Protein AF-A0A919JR55-F1 (afdb_monomer)

Structure (mmCIF, N/CA/C/O backbone):
data_AF-A0A919JR55-F1
#
_entry.id   AF-A0A919JR55-F1
#
loop_
_atom_site.group_PDB
_atom_site.id
_atom_site.type_symbol
_atom_site.label_atom_id
_atom_site.label_alt_id
_atom_site.label_comp_id
_atom_site.label_asym_id
_atom_site.label_entity_id
_atom_site.label_seq_id
_atom_site.pdbx_PDB_ins_code
_atom_site.Cartn_x
_atom_site.Cartn_y
_atom_site.Cartn_z
_atom_site.occupancy
_atom_site.B_iso_or_equiv
_atom_site.auth_seq_id
_atom_site.auth_comp_id
_atom_site.auth_asym_id
_atom_site.auth_atom_id
_atom_site.pdbx_PDB_model_num
ATOM 1 N N . MET A 1 1 ? 30.728 36.586 -64.850 1.00 50.91 1 MET A N 1
ATOM 2 C CA . MET A 1 1 ? 31.224 36.924 -63.499 1.00 50.91 1 MET A CA 1
ATOM 3 C C . MET A 1 1 ? 30.119 36.654 -62.499 1.00 50.91 1 MET A C 1
ATOM 5 O O . MET A 1 1 ? 29.089 37.308 -62.566 1.00 50.91 1 MET A O 1
ATOM 9 N N . GLY A 1 2 ? 30.297 35.647 -61.650 1.00 58.81 2 GLY A N 1
ATOM 10 C CA . GLY A 1 2 ? 29.311 35.244 -60.650 1.00 58.81 2 GLY A CA 1
ATOM 11 C C . GLY A 1 2 ? 29.745 33.948 -59.980 1.00 58.81 2 GLY A C 1
ATOM 12 O O . GLY A 1 2 ? 29.051 32.940 -60.090 1.00 58.81 2 GLY A O 1
ATOM 13 N N . ASP A 1 3 ? 30.928 33.967 -59.368 1.00 61.31 3 ASP A N 1
ATOM 14 C CA . ASP A 1 3 ? 31.494 32.820 -58.665 1.00 61.31 3 ASP A CA 1
ATOM 15 C C . ASP A 1 3 ? 30.636 32.523 -57.432 1.00 61.31 3 ASP A C 1
ATOM 17 O O . ASP A 1 3 ? 30.612 33.276 -56.457 1.00 61.31 3 ASP A O 1
ATOM 21 N N . ARG A 1 4 ? 29.874 31.427 -57.491 1.00 59.09 4 ARG A N 1
ATOM 22 C CA . ARG A 1 4 ? 29.145 30.906 -56.335 1.00 59.09 4 ARG A CA 1
ATOM 23 C C . ARG A 1 4 ? 30.162 30.261 -55.402 1.00 59.09 4 ARG A C 1
ATOM 25 O O . ARG A 1 4 ? 30.631 29.157 -55.666 1.00 59.09 4 ARG A O 1
ATOM 32 N N . LEU A 1 5 ? 30.502 30.957 -54.322 1.00 69.81 5 LEU A N 1
ATOM 33 C CA . LEU A 1 5 ? 31.283 30.383 -53.231 1.00 69.81 5 LEU A CA 1
ATOM 34 C C . LEU A 1 5 ? 30.561 29.133 -52.686 1.00 69.81 5 LEU A C 1
ATOM 36 O O . LEU A 1 5 ? 29.356 29.205 -52.418 1.00 69.81 5 LEU A O 1
ATOM 40 N N . PRO A 1 6 ? 31.255 27.993 -52.519 1.00 62.66 6 PRO A N 1
ATOM 41 C CA . PRO A 1 6 ? 30.664 26.800 -51.936 1.00 62.66 6 PRO A CA 1
ATOM 42 C C . PRO A 1 6 ? 30.345 27.079 -50.466 1.00 62.66 6 PRO A C 1
ATOM 44 O O . PRO A 1 6 ? 31.231 27.335 -49.654 1.00 62.66 6 PRO A O 1
ATOM 47 N N . TRP A 1 7 ? 29.059 27.059 -50.130 1.00 70.06 7 TRP A N 1
ATOM 48 C CA . TRP A 1 7 ? 28.587 27.200 -48.759 1.00 70.06 7 TRP A CA 1
ATOM 49 C C . TRP A 1 7 ? 29.044 25.976 -47.953 1.00 70.06 7 TRP A C 1
ATOM 51 O O . TRP A 1 7 ? 28.466 24.897 -48.061 1.00 70.06 7 TRP A O 1
ATOM 61 N N . SER A 1 8 ? 30.120 26.114 -47.181 1.00 65.12 8 SER A N 1
ATOM 62 C CA . SER A 1 8 ? 30.534 25.110 -46.202 1.00 65.12 8 SER A CA 1
ATOM 63 C C . SER A 1 8 ? 29.698 25.290 -44.929 1.00 65.12 8 SER A C 1
ATOM 65 O O . SER A 1 8 ? 29.744 26.383 -44.353 1.00 65.12 8 SER A O 1
ATOM 67 N N . PRO A 1 9 ? 28.945 24.273 -44.467 1.00 62.56 9 PRO A N 1
ATOM 68 C CA . PRO A 1 9 ? 28.167 24.386 -43.240 1.00 62.56 9 PRO A CA 1
ATOM 69 C C . PRO A 1 9 ? 29.077 24.732 -42.051 1.00 62.56 9 PRO A C 1
ATOM 71 O O . PRO A 1 9 ? 30.216 24.256 -41.990 1.00 62.56 9 PRO A O 1
ATOM 74 N N . PRO A 1 10 ? 28.610 25.558 -41.097 1.00 59.34 10 PRO A N 1
ATOM 75 C CA . PRO A 1 10 ? 29.418 25.943 -39.950 1.00 59.34 10 PRO A CA 1
ATOM 76 C C . PRO A 1 10 ? 29.827 24.698 -39.151 1.00 59.34 10 PRO A C 1
ATOM 78 O O . PRO A 1 10 ? 28.990 23.899 -38.734 1.00 59.34 10 PRO A O 1
ATOM 81 N N . LEU A 1 11 ? 31.128 24.566 -38.876 1.00 58.19 11 LEU A N 1
ATOM 82 C CA . LEU A 1 11 ? 31.738 23.463 -38.113 1.00 58.19 11 LEU A CA 1
ATOM 83 C C . LEU A 1 11 ? 31.166 23.293 -36.684 1.00 58.19 11 LEU A C 1
ATOM 85 O O . LEU A 1 11 ? 31.452 22.295 -36.017 1.00 58.19 11 LEU A O 1
ATOM 89 N N . TYR A 1 12 ? 30.355 24.249 -36.220 1.00 55.38 12 TYR A N 1
ATOM 90 C CA . TYR A 1 12 ? 29.693 24.258 -34.914 1.00 55.38 12 TYR A CA 1
ATOM 91 C C . TYR A 1 12 ? 28.649 23.149 -34.721 1.00 55.38 12 TYR A C 1
ATOM 93 O O . TYR A 1 12 ? 28.504 22.687 -33.591 1.00 55.38 12 TYR A O 1
ATOM 101 N N . GLY A 1 13 ? 27.979 22.675 -35.781 1.00 62.34 13 GLY A N 1
ATOM 102 C CA . GLY A 1 13 ? 26.964 21.613 -35.659 1.00 62.34 13 GLY A CA 1
ATOM 103 C C . GLY A 1 13 ? 27.547 20.328 -35.063 1.00 62.34 13 GLY A C 1
ATOM 104 O O . GLY A 1 13 ? 27.118 19.853 -34.020 1.00 62.34 13 GLY A O 1
ATOM 105 N N . THR A 1 14 ? 28.673 19.858 -35.606 1.00 73.44 14 THR A N 1
ATOM 106 C CA . THR A 1 14 ? 29.222 18.541 -35.237 1.00 73.44 14 THR A CA 1
ATOM 107 C C . THR A 1 14 ? 29.723 18.402 -33.795 1.00 73.44 14 THR A C 1
ATOM 109 O O . THR A 1 14 ? 29.827 17.280 -33.297 1.00 73.44 14 THR A O 1
ATOM 112 N N . ARG A 1 15 ? 30.119 19.497 -33.127 1.00 79.56 15 ARG A N 1
ATOM 113 C CA . ARG A 1 15 ? 30.571 19.460 -31.721 1.00 79.56 15 ARG A CA 1
ATOM 114 C C . ARG A 1 15 ? 29.388 19.494 -30.759 1.00 79.56 15 ARG A C 1
ATOM 116 O O . ARG A 1 15 ? 29.401 18.764 -29.773 1.00 79.56 15 ARG A O 1
ATOM 123 N N . LEU A 1 16 ? 28.385 20.315 -31.067 1.00 83.81 16 LEU A N 1
ATOM 124 C CA . LEU A 1 16 ? 27.142 20.394 -30.308 1.00 83.81 16 LEU A CA 1
ATOM 125 C C . LEU A 1 16 ? 26.366 19.072 -30.397 1.00 83.81 16 LEU A C 1
ATOM 127 O O . LEU A 1 16 ? 25.962 18.547 -29.365 1.00 83.81 16 LEU A O 1
ATOM 131 N N . ASP A 1 17 ? 26.274 18.480 -31.589 1.00 86.62 17 ASP A N 1
ATOM 132 C CA . ASP A 1 17 ? 25.589 17.201 -31.816 1.00 86.62 17 ASP A CA 1
ATOM 133 C C . ASP A 1 17 ? 26.235 16.060 -31.018 1.00 86.62 17 ASP A C 1
ATOM 135 O O . ASP A 1 17 ? 25.552 15.321 -30.312 1.00 86.62 17 ASP A O 1
ATOM 139 N N . ARG A 1 18 ? 27.574 15.968 -31.029 1.00 87.81 18 ARG A N 1
ATOM 140 C CA . ARG A 1 18 ? 28.316 14.982 -30.221 1.00 87.81 18 ARG A CA 1
ATOM 141 C C . ARG A 1 18 ? 28.125 15.183 -28.718 1.00 87.81 18 ARG A C 1
ATOM 143 O O . ARG A 1 18 ? 28.041 14.204 -27.981 1.00 87.81 18 ARG A O 1
ATOM 150 N N . MET A 1 19 ? 28.054 16.431 -28.256 1.00 91.06 19 MET A N 1
ATOM 151 C CA . MET A 1 19 ? 27.794 16.734 -26.848 1.00 91.06 19 MET A CA 1
ATOM 152 C C . MET A 1 19 ? 26.374 16.317 -26.444 1.00 91.06 19 MET A C 1
ATOM 154 O O . MET A 1 19 ? 26.201 15.669 -25.414 1.00 91.06 19 MET A O 1
ATOM 158 N N . ILE A 1 20 ? 25.369 16.639 -27.263 1.00 91.44 20 ILE A N 1
ATOM 159 C CA . ILE A 1 20 ? 23.969 16.257 -27.029 1.00 91.44 20 ILE A CA 1
ATOM 160 C C . ILE A 1 20 ? 23.828 14.732 -27.021 1.00 91.44 20 ILE A C 1
ATOM 162 O O . ILE A 1 20 ? 23.228 14.181 -26.100 1.00 91.44 20 ILE A O 1
ATOM 166 N N . GLN A 1 21 ? 24.438 14.043 -27.986 1.00 92.31 21 GLN A N 1
ATOM 167 C CA . GLN A 1 21 ? 24.444 12.585 -28.054 1.00 92.31 21 GLN A CA 1
ATOM 168 C C . GLN A 1 21 ? 25.052 11.957 -26.794 1.00 92.31 21 GLN A C 1
ATOM 170 O O . GLN A 1 21 ? 24.474 11.033 -26.222 1.00 92.31 21 GLN A O 1
ATOM 175 N N . PHE A 1 22 ? 26.188 12.479 -26.322 1.00 94.25 22 PHE A N 1
ATOM 176 C CA . PHE A 1 22 ? 26.821 11.996 -25.096 1.00 94.25 22 PHE A CA 1
ATOM 177 C C . PHE A 1 22 ? 25.923 12.194 -23.869 1.00 94.25 22 PHE A C 1
ATOM 179 O O . PHE A 1 22 ? 25.780 11.275 -23.064 1.00 94.25 22 PHE A O 1
ATOM 186 N N . ILE A 1 23 ? 25.274 13.358 -23.743 1.00 95.12 23 ILE A N 1
ATOM 187 C CA . ILE A 1 23 ? 24.337 13.632 -22.644 1.00 95.12 23 ILE A CA 1
ATOM 188 C C . ILE A 1 23 ? 23.145 12.669 -22.694 1.00 95.12 23 ILE A C 1
ATOM 190 O O . ILE A 1 23 ? 22.790 12.094 -21.667 1.00 95.12 23 ILE A O 1
ATOM 194 N N . LEU A 1 24 ? 22.548 12.452 -23.868 1.00 95.56 24 LEU A N 1
ATOM 195 C CA . LEU A 1 24 ? 21.414 11.537 -24.025 1.00 95.56 24 LEU A CA 1
ATOM 196 C C . LEU A 1 24 ? 21.788 10.090 -23.687 1.00 95.56 24 LEU A C 1
ATOM 198 O O . LEU A 1 24 ? 21.028 9.421 -22.989 1.00 95.56 24 LEU A O 1
ATOM 202 N N . LEU A 1 25 ? 22.961 9.617 -24.120 1.00 96.50 25 LEU A N 1
ATOM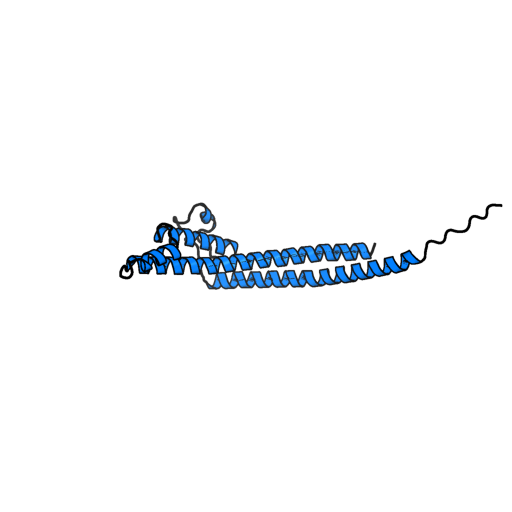 203 C CA . LEU A 1 25 ? 23.453 8.282 -23.768 1.00 96.50 25 LEU A CA 1
ATOM 204 C C . LEU A 1 25 ? 23.742 8.157 -22.272 1.00 96.50 25 LEU A C 1
ATOM 206 O O . LEU A 1 25 ? 23.400 7.141 -21.672 1.00 96.50 25 LEU A O 1
ATOM 210 N N . LEU A 1 26 ? 24.334 9.184 -21.659 1.00 97.31 26 LEU A N 1
ATOM 211 C CA . LEU A 1 26 ? 24.637 9.189 -20.230 1.00 97.31 26 LEU A CA 1
ATOM 212 C C . LEU A 1 26 ? 23.354 9.159 -19.395 1.00 97.31 26 LEU A C 1
ATOM 214 O O . LEU A 1 26 ? 23.206 8.298 -18.528 1.00 97.31 26 LEU A O 1
ATOM 218 N N . VAL A 1 27 ? 22.410 10.063 -19.668 1.00 97.81 27 VAL A N 1
ATOM 219 C CA . VAL A 1 27 ? 21.134 10.130 -18.941 1.00 97.81 27 VAL A CA 1
ATOM 220 C C . VAL A 1 27 ? 20.295 8.886 -19.222 1.00 97.81 27 VAL A C 1
ATOM 222 O O . VAL A 1 27 ? 19.779 8.273 -18.291 1.00 97.81 27 VAL A O 1
ATOM 225 N N . GLY A 1 28 ? 20.192 8.470 -20.485 1.00 97.56 28 GLY A N 1
ATOM 226 C CA . GLY A 1 28 ? 19.457 7.270 -20.878 1.00 97.56 28 GLY A CA 1
ATOM 227 C C . GLY A 1 28 ? 20.019 6.008 -20.224 1.00 97.56 28 GLY A C 1
ATOM 228 O O . GLY A 1 28 ? 19.268 5.230 -19.638 1.00 97.56 28 GLY A O 1
ATOM 229 N N . GLY A 1 29 ? 21.344 5.847 -20.233 1.00 97.50 29 GLY A N 1
ATOM 230 C CA . GLY A 1 29 ? 22.035 4.751 -19.558 1.00 97.50 29 GLY A CA 1
ATOM 231 C C . GLY A 1 29 ? 21.806 4.755 -18.045 1.00 97.50 29 GLY A C 1
ATOM 232 O O . GLY A 1 29 ? 21.475 3.717 -17.474 1.00 97.50 29 GLY A O 1
ATOM 233 N N . ALA A 1 30 ? 21.898 5.918 -17.394 1.00 97.94 30 ALA A N 1
ATOM 234 C CA . ALA A 1 30 ? 21.623 6.042 -15.964 1.00 97.94 30 ALA A CA 1
ATOM 235 C C . ALA A 1 30 ? 20.176 5.647 -15.613 1.00 97.94 30 ALA A C 1
ATOM 237 O O . ALA A 1 30 ? 19.955 4.903 -14.656 1.00 97.94 30 ALA A O 1
ATOM 238 N N . LEU A 1 31 ? 19.193 6.081 -16.410 1.00 98.25 31 LEU A N 1
ATOM 239 C CA . LEU A 1 31 ? 17.785 5.714 -16.229 1.00 98.25 31 LEU A CA 1
ATOM 240 C C . LEU A 1 31 ? 17.545 4.209 -16.423 1.00 98.25 31 LEU A C 1
ATOM 242 O O . LEU A 1 31 ? 16.804 3.603 -15.646 1.00 98.25 31 LEU A O 1
ATOM 246 N N . LEU A 1 32 ? 18.206 3.597 -17.410 1.00 98.06 32 LEU A N 1
ATOM 247 C CA . LEU A 1 32 ? 18.140 2.154 -17.657 1.00 98.06 32 LEU A CA 1
ATOM 248 C C . LEU A 1 32 ? 18.748 1.323 -16.526 1.00 98.06 32 LEU A C 1
ATOM 250 O O . LEU A 1 32 ? 18.280 0.214 -16.288 1.00 98.06 32 LEU A O 1
ATOM 254 N N . VAL A 1 33 ? 19.750 1.842 -15.813 1.00 98.25 33 VAL A N 1
ATOM 255 C CA . VAL A 1 33 ? 20.300 1.193 -14.611 1.00 98.25 33 VAL A CA 1
ATOM 256 C C . VAL A 1 33 ? 19.393 1.411 -13.399 1.00 98.25 33 VAL A C 1
ATOM 258 O O . VAL A 1 33 ? 19.149 0.480 -12.633 1.00 98.25 33 VAL A O 1
ATOM 261 N N . ALA A 1 34 ? 18.852 2.618 -13.223 1.00 97.75 34 ALA A N 1
ATOM 262 C CA . ALA A 1 34 ? 17.976 2.940 -12.097 1.00 97.75 34 ALA A CA 1
ATOM 263 C C . ALA A 1 34 ? 16.663 2.137 -12.126 1.00 97.75 34 ALA A C 1
ATOM 265 O O . ALA A 1 34 ? 16.206 1.648 -11.092 1.00 97.75 34 ALA A O 1
ATOM 266 N N . ALA A 1 35 ? 16.074 1.955 -13.307 1.00 98.31 35 ALA A N 1
ATOM 267 C CA . ALA A 1 35 ? 14.802 1.264 -13.488 1.00 98.31 35 ALA A CA 1
ATOM 268 C C . ALA A 1 35 ? 14.728 -0.155 -12.878 1.00 98.31 35 ALA A C 1
ATOM 270 O O . ALA A 1 35 ? 13.840 -0.389 -12.050 1.00 98.31 35 ALA A O 1
ATOM 271 N N . PRO A 1 36 ? 15.620 -1.112 -13.213 1.00 97.94 36 PRO A N 1
ATOM 272 C CA . PRO A 1 36 ? 15.581 -2.453 -12.639 1.00 97.94 36 PRO A CA 1
ATOM 273 C C . PRO A 1 36 ? 15.837 -2.437 -11.132 1.00 97.94 36 PRO A C 1
ATOM 275 O O . PRO A 1 36 ? 15.196 -3.198 -10.412 1.00 97.94 36 PRO A O 1
ATOM 278 N N . ILE A 1 37 ? 16.700 -1.542 -10.632 1.00 98.25 37 ILE A N 1
ATOM 279 C CA . ILE A 1 37 ? 16.937 -1.390 -9.190 1.00 98.25 37 ILE A CA 1
ATOM 280 C C . ILE A 1 37 ? 15.630 -1.012 -8.488 1.00 98.25 37 ILE A C 1
ATOM 282 O O . ILE A 1 37 ? 15.232 -1.667 -7.525 1.00 98.25 37 ILE A O 1
ATOM 286 N N . MET A 1 38 ? 14.924 0.001 -8.993 1.00 98.38 38 MET A N 1
ATOM 287 C CA . MET A 1 38 ? 13.646 0.436 -8.426 1.00 98.38 38 MET A CA 1
ATOM 288 C C . MET A 1 38 ? 12.597 -0.677 -8.466 1.00 98.38 38 MET A C 1
ATOM 290 O O . MET A 1 38 ? 11.930 -0.931 -7.464 1.00 98.38 38 MET A O 1
ATOM 294 N N . ILE A 1 39 ? 12.475 -1.385 -9.590 1.00 98.25 39 ILE A N 1
ATOM 295 C CA . ILE A 1 39 ? 11.506 -2.478 -9.729 1.00 98.25 39 ILE A CA 1
ATOM 296 C C . ILE A 1 39 ? 11.809 -3.602 -8.732 1.00 98.25 39 ILE A C 1
ATOM 298 O O . ILE A 1 39 ? 10.905 -4.044 -8.022 1.00 98.25 39 ILE A O 1
ATOM 302 N N . VAL A 1 40 ? 13.071 -4.029 -8.620 1.00 98.31 40 VAL A N 1
ATOM 303 C CA . VAL A 1 40 ? 13.486 -5.076 -7.674 1.00 98.31 40 VAL A CA 1
ATOM 304 C C . VAL A 1 40 ? 13.189 -4.662 -6.236 1.00 98.31 40 VAL A C 1
ATOM 306 O O . VAL A 1 40 ? 12.600 -5.447 -5.492 1.00 98.31 40 VAL A O 1
ATOM 309 N N . GLN A 1 41 ? 13.523 -3.427 -5.854 1.00 97.69 41 GLN A N 1
ATOM 310 C CA . GLN A 1 41 ? 13.255 -2.934 -4.502 1.00 97.69 41 GLN A CA 1
ATOM 311 C C . GLN A 1 41 ? 11.756 -2.818 -4.210 1.00 97.69 41 GLN A C 1
ATOM 313 O O . GLN A 1 41 ? 11.306 -3.172 -3.120 1.00 97.69 41 GLN A O 1
ATOM 318 N N . GLY A 1 42 ? 10.952 -2.399 -5.188 1.00 97.69 42 GLY A N 1
ATOM 319 C CA . GLY A 1 42 ? 9.501 -2.382 -5.046 1.00 97.69 42 GLY A CA 1
ATOM 320 C C . GLY A 1 42 ? 8.907 -3.786 -4.877 1.00 97.69 42 GLY A C 1
ATOM 321 O O . GLY A 1 42 ? 8.052 -3.992 -4.014 1.00 97.69 42 GLY A O 1
ATOM 322 N N . VAL A 1 43 ? 9.389 -4.778 -5.632 1.00 98.00 43 VAL A N 1
ATOM 323 C CA . VAL A 1 43 ? 8.969 -6.183 -5.476 1.00 98.00 43 VAL A CA 1
ATOM 324 C C . VAL A 1 43 ? 9.384 -6.735 -4.112 1.00 98.00 43 VAL A C 1
ATOM 326 O O . VAL A 1 43 ? 8.572 -7.382 -3.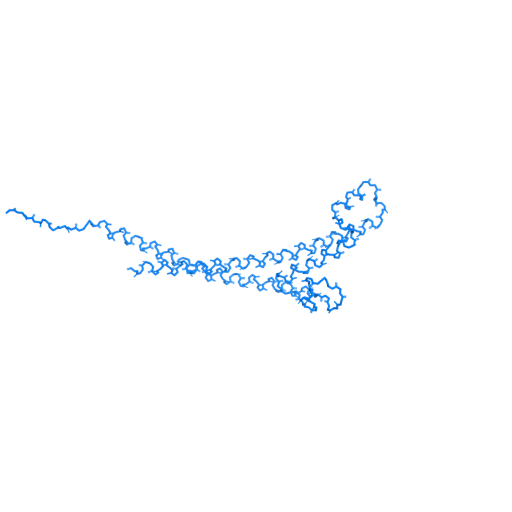447 1.00 98.00 43 VAL A O 1
ATOM 329 N N . ALA A 1 44 ? 10.617 -6.472 -3.676 1.00 97.81 44 ALA A N 1
ATOM 330 C CA . ALA A 1 44 ? 11.113 -6.896 -2.371 1.00 97.81 44 ALA A CA 1
ATOM 331 C C . ALA A 1 44 ? 10.267 -6.302 -1.237 1.00 97.81 44 ALA A C 1
ATOM 333 O O . ALA A 1 44 ? 9.747 -7.048 -0.409 1.00 97.81 44 ALA A O 1
ATOM 334 N N . GLY A 1 45 ? 10.026 -4.987 -1.263 1.00 97.06 45 GLY A N 1
ATOM 335 C CA . GLY A 1 45 ? 9.170 -4.316 -0.285 1.00 97.06 45 GLY A CA 1
ATOM 336 C C . GLY A 1 45 ? 7.750 -4.886 -0.252 1.00 97.06 45 GLY A C 1
ATOM 337 O O . GLY A 1 45 ? 7.192 -5.095 0.824 1.00 97.06 45 GLY A O 1
ATOM 338 N N . ARG A 1 46 ? 7.174 -5.225 -1.414 1.00 96.44 46 ARG A N 1
ATOM 339 C CA . ARG A 1 46 ? 5.840 -5.840 -1.483 1.00 96.44 46 ARG A CA 1
ATOM 340 C C . ARG A 1 46 ? 5.796 -7.212 -0.814 1.00 96.44 46 ARG A C 1
ATOM 342 O O . ARG A 1 46 ? 4.843 -7.505 -0.097 1.00 96.44 46 ARG A O 1
ATOM 349 N N . ARG A 1 47 ? 6.826 -8.036 -1.026 1.00 97.31 47 ARG A N 1
ATOM 350 C CA . ARG A 1 47 ? 6.947 -9.348 -0.372 1.00 97.31 47 ARG A CA 1
ATOM 351 C C . ARG A 1 47 ? 7.064 -9.208 1.140 1.00 97.31 47 ARG A C 1
ATOM 353 O O . ARG A 1 47 ? 6.415 -9.970 1.846 1.00 97.31 47 ARG A O 1
ATOM 360 N N . THR A 1 48 ? 7.823 -8.225 1.623 1.00 97.12 48 THR A N 1
ATOM 361 C CA . THR A 1 48 ? 7.920 -7.935 3.059 1.00 97.12 48 THR A CA 1
ATOM 362 C C . THR A 1 48 ? 6.555 -7.584 3.639 1.00 97.12 48 THR A C 1
ATOM 364 O O . THR A 1 48 ? 6.127 -8.234 4.581 1.00 97.12 48 THR A O 1
ATOM 367 N N . VAL A 1 49 ? 5.816 -6.643 3.037 1.00 96.75 49 VAL A N 1
ATOM 368 C CA . VAL A 1 49 ? 4.470 -6.282 3.522 1.00 96.75 49 VAL A CA 1
ATOM 369 C C . VAL A 1 49 ? 3.534 -7.494 3.544 1.00 96.75 49 VAL A C 1
ATOM 371 O O . VAL A 1 49 ? 2.858 -7.721 4.544 1.00 96.75 49 VAL A O 1
ATOM 374 N N . SER A 1 50 ? 3.504 -8.298 2.475 1.00 96.44 50 SER A N 1
ATOM 375 C CA . SER A 1 50 ? 2.695 -9.524 2.458 1.00 96.44 50 SER A CA 1
ATOM 376 C C . SER A 1 50 ? 3.093 -10.513 3.544 1.00 96.44 50 SER A C 1
ATOM 378 O O . SER A 1 50 ? 2.219 -11.129 4.148 1.00 96.44 50 SER A O 1
ATOM 380 N N . ARG A 1 51 ? 4.393 -10.671 3.798 1.00 97.06 51 ARG A N 1
ATOM 381 C CA . ARG A 1 51 ? 4.898 -11.571 4.829 1.00 97.06 51 ARG A CA 1
ATOM 382 C C . ARG A 1 51 ? 4.446 -11.121 6.217 1.00 97.06 51 ARG A C 1
ATOM 384 O O . ARG A 1 51 ? 3.824 -11.914 6.911 1.00 97.06 51 ARG A O 1
ATOM 391 N N . GLU A 1 52 ? 4.665 -9.857 6.564 1.00 95.81 52 GLU A N 1
ATOM 392 C CA . GLU A 1 52 ? 4.262 -9.291 7.861 1.00 95.81 52 GLU A CA 1
ATOM 393 C C . GLU A 1 52 ? 2.747 -9.415 8.096 1.00 95.81 52 GLU A C 1
ATOM 395 O O . GLU A 1 52 ? 2.309 -9.797 9.177 1.00 95.81 52 GLU A O 1
ATOM 400 N N . LEU A 1 53 ? 1.924 -9.153 7.071 1.00 96.19 53 LEU A N 1
ATOM 401 C CA . LEU A 1 53 ? 0.468 -9.331 7.167 1.00 96.19 53 LEU A CA 1
ATOM 402 C C . LEU A 1 53 ? 0.070 -10.802 7.352 1.00 96.19 53 LEU A C 1
ATOM 404 O O . LEU A 1 53 ? -0.833 -11.111 8.125 1.00 96.19 53 LEU A O 1
ATOM 408 N N . THR A 1 54 ? 0.765 -11.715 6.673 1.00 94.19 54 THR A N 1
ATOM 409 C CA . THR A 1 54 ? 0.515 -13.159 6.784 1.00 94.19 54 THR A CA 1
ATOM 410 C C . THR A 1 54 ? 0.862 -13.688 8.172 1.00 94.19 54 THR A C 1
ATOM 412 O O . THR A 1 54 ? 0.100 -14.477 8.727 1.00 94.19 54 THR A O 1
ATOM 415 N N . GLU A 1 55 ? 1.981 -13.237 8.745 1.00 94.62 55 GLU A N 1
ATOM 416 C CA . GLU A 1 55 ? 2.445 -13.641 10.079 1.00 94.62 55 GLU A CA 1
ATOM 417 C C . GLU A 1 55 ? 1.473 -13.213 11.196 1.00 94.62 55 GLU A C 1
ATOM 419 O O . GLU A 1 55 ? 1.429 -13.837 12.253 1.00 94.62 55 GLU A O 1
ATOM 424 N N . GLN A 1 56 ? 0.620 -12.211 10.954 1.00 91.81 56 GLN A N 1
ATOM 425 C CA . GLN A 1 56 ? -0.421 -11.789 11.900 1.00 91.81 56 GLN A CA 1
ATOM 426 C C . GLN A 1 56 ? -1.638 -12.730 11.949 1.00 91.81 56 GLN A C 1
ATOM 428 O O . GLN A 1 56 ? -2.485 -12.564 12.825 1.00 91.81 56 GLN A O 1
ATOM 433 N N . HIS A 1 57 ? -1.759 -13.692 11.023 1.00 93.25 57 HIS A N 1
ATOM 434 C CA . HIS A 1 57 ? -2.862 -14.666 10.957 1.00 93.25 57 HIS A CA 1
ATOM 435 C C . HIS A 1 57 ? -4.280 -14.054 11.026 1.00 93.25 57 HIS A C 1
ATOM 437 O O . HIS A 1 57 ? -5.243 -14.692 11.457 1.00 93.25 57 HIS A O 1
ATOM 443 N N . ILE A 1 58 ? -4.434 -12.814 10.560 1.00 93.06 58 ILE A N 1
ATOM 444 C CA . ILE A 1 58 ? -5.706 -12.086 10.561 1.00 93.06 58 ILE A CA 1
ATOM 445 C C . ILE A 1 58 ? -6.593 -12.524 9.389 1.00 93.06 58 ILE A C 1
ATOM 447 O O . ILE A 1 58 ? -6.188 -12.494 8.226 1.00 93.06 58 ILE A O 1
ATOM 451 N N . THR A 1 59 ? -7.826 -12.927 9.700 1.00 94.44 59 THR A N 1
ATOM 452 C CA . THR A 1 59 ? -8.778 -13.492 8.732 1.00 94.44 59 THR A CA 1
ATOM 453 C C . THR A 1 59 ? -10.136 -12.825 8.877 1.00 94.44 59 THR A C 1
ATOM 455 O O . THR A 1 59 ? -10.616 -12.595 9.987 1.00 94.44 59 THR A O 1
ATOM 458 N N . PHE A 1 60 ? -10.763 -12.500 7.749 1.00 95.00 60 PHE A N 1
ATOM 459 C CA . PHE A 1 60 ? -12.125 -11.983 7.740 1.00 95.00 60 PHE A CA 1
ATOM 460 C C . PHE A 1 60 ? -13.120 -13.070 8.183 1.00 95.00 60 PHE A C 1
ATOM 462 O O . PHE A 1 60 ? -12.983 -14.225 7.771 1.00 95.00 60 PHE A O 1
ATOM 469 N N . PRO A 1 61 ? -14.163 -12.721 8.957 1.00 92.00 61 PRO A N 1
ATOM 470 C CA . PRO A 1 61 ? -15.247 -13.646 9.278 1.00 92.00 61 PRO A CA 1
ATOM 471 C C . PRO A 1 61 ? -15.838 -14.297 8.017 1.00 92.00 61 PRO A C 1
ATOM 473 O O . PRO A 1 61 ? -16.017 -13.634 6.997 1.00 92.00 61 PRO A O 1
ATOM 476 N N . ALA A 1 62 ? -16.120 -15.600 8.068 1.00 84.88 62 ALA A N 1
ATOM 477 C CA . ALA A 1 62 ? -16.623 -16.360 6.917 1.00 84.88 62 ALA A CA 1
ATOM 478 C C . ALA A 1 62 ? -18.158 -16.342 6.769 1.00 84.88 62 ALA A C 1
ATOM 480 O O . ALA A 1 62 ? -18.662 -16.731 5.721 1.00 84.88 62 ALA A O 1
ATOM 481 N N . GLY A 1 63 ? -18.889 -15.923 7.807 1.00 75.06 63 GLY A N 1
ATOM 482 C CA . GLY A 1 63 ? -20.354 -15.960 7.855 1.00 75.06 63 GLY A CA 1
ATOM 483 C C . GLY A 1 63 ? -21.031 -14.595 7.725 1.00 75.06 63 GLY A C 1
ATOM 484 O O . GLY A 1 63 ? -20.397 -13.577 7.431 1.00 75.06 63 GLY A O 1
ATOM 485 N N . ASP A 1 64 ? -22.335 -14.589 8.001 1.00 68.75 64 ASP A N 1
ATOM 486 C CA . ASP A 1 64 ? -23.168 -13.389 8.024 1.00 68.75 64 ASP A CA 1
ATOM 487 C C . ASP A 1 64 ? -22.720 -12.471 9.169 1.00 68.75 64 ASP A C 1
ATOM 489 O O . ASP A 1 64 ? -22.718 -12.848 10.340 1.00 68.75 64 ASP A O 1
ATOM 493 N N . GLY A 1 65 ? -22.268 -11.268 8.828 1.00 75.12 65 GLY A N 1
ATOM 494 C CA . GLY A 1 65 ? -21.678 -10.337 9.795 1.00 75.12 65 GLY A CA 1
ATOM 495 C C . GLY A 1 65 ? -20.712 -9.341 9.165 1.00 75.12 65 GLY A C 1
ATOM 496 O O . GLY A 1 65 ? -20.419 -8.301 9.750 1.00 75.12 65 GLY A O 1
ATOM 497 N N . LEU A 1 66 ? -20.256 -9.613 7.940 1.00 88.50 66 LEU A N 1
ATOM 498 C CA . LEU A 1 66 ? -19.537 -8.626 7.147 1.00 88.50 66 LEU A CA 1
ATOM 499 C C . LEU A 1 66 ? -20.505 -7.617 6.512 1.00 88.50 66 LEU A C 1
ATOM 501 O O . LEU A 1 66 ? -21.512 -8.015 5.923 1.00 88.50 66 LEU A O 1
ATOM 505 N N . PRO A 1 67 ? -20.179 -6.313 6.538 1.00 89.44 67 PRO A N 1
ATOM 506 C CA . PRO A 1 67 ? -20.855 -5.325 5.709 1.00 89.44 67 PR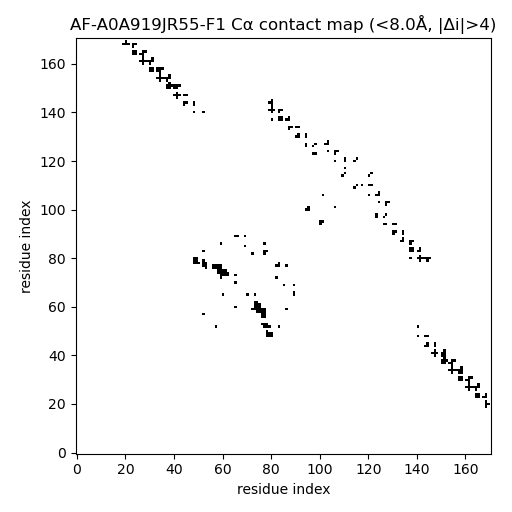O A CA 1
ATOM 507 C C . PRO A 1 67 ? -20.836 -5.738 4.232 1.00 89.44 67 PRO A C 1
ATOM 509 O O . PRO A 1 67 ? -19.839 -6.285 3.755 1.00 89.44 67 PRO A O 1
ATOM 512 N N . ALA A 1 68 ? -21.887 -5.403 3.475 1.00 88.62 68 ALA A N 1
ATOM 513 C CA . ALA A 1 68 ? -22.013 -5.784 2.062 1.00 88.62 68 ALA A CA 1
ATOM 514 C C . ALA A 1 68 ? -20.775 -5.410 1.220 1.00 88.62 68 ALA A C 1
ATOM 516 O O . ALA A 1 68 ? -20.337 -6.192 0.377 1.00 88.62 68 ALA A O 1
ATOM 517 N N . ALA A 1 69 ? -20.150 -4.263 1.507 1.00 89.69 69 ALA A N 1
ATOM 518 C CA . ALA A 1 69 ? -18.927 -3.799 0.846 1.00 89.69 69 ALA A CA 1
ATOM 519 C C . ALA A 1 69 ? -17.703 -4.721 1.050 1.00 89.69 69 ALA A C 1
ATOM 521 O O . ALA A 1 69 ? -16.784 -4.724 0.227 1.00 89.69 69 ALA A O 1
ATOM 522 N N . LEU A 1 70 ? -17.690 -5.502 2.135 1.00 92.88 70 LEU A N 1
ATOM 523 C CA . LEU A 1 70 ? -16.603 -6.401 2.529 1.00 92.88 70 LEU A CA 1
ATOM 524 C C . LEU A 1 70 ? -16.909 -7.879 2.260 1.00 92.88 70 LEU A C 1
ATOM 526 O O . LEU A 1 70 ? -16.024 -8.711 2.428 1.00 92.88 70 LEU A O 1
ATOM 530 N N . SER A 1 71 ? -18.113 -8.209 1.786 1.00 91.12 71 SER A N 1
ATOM 531 C CA . SER A 1 71 ? -18.545 -9.583 1.473 1.00 91.12 71 SER A CA 1
ATOM 532 C C . SER A 1 71 ? -17.558 -10.353 0.587 1.00 91.12 71 SER A C 1
ATOM 534 O O . SER A 1 71 ? -17.301 -11.531 0.819 1.00 91.12 71 SER A O 1
ATOM 536 N N . ARG A 1 72 ? -16.909 -9.676 -0.372 1.00 91.62 72 ARG A N 1
ATOM 537 C CA . ARG A 1 72 ? -15.882 -10.274 -1.248 1.00 91.62 72 ARG A CA 1
ATOM 538 C C . ARG A 1 72 ? -14.661 -10.833 -0.507 1.00 91.62 72 ARG A C 1
ATOM 540 O O . ARG A 1 72 ? -13.891 -11.592 -1.093 1.00 91.62 72 ARG A O 1
ATOM 547 N N . TYR A 1 73 ? -14.454 -10.406 0.736 1.00 94.00 73 TYR A N 1
ATOM 548 C CA . TYR A 1 73 ? -13.349 -10.815 1.591 1.00 94.00 73 TYR A CA 1
ATOM 549 C C . TYR A 1 73 ? -13.736 -11.896 2.601 1.00 94.00 73 TYR A C 1
ATOM 551 O O . TYR A 1 73 ? -12.863 -12.330 3.341 1.00 94.00 73 TYR A O 1
ATOM 559 N N . ALA A 1 74 ? -14.990 -12.358 2.629 1.00 94.06 74 ALA A N 1
ATOM 560 C CA . ALA A 1 74 ? -15.445 -13.377 3.573 1.00 94.06 74 ALA A CA 1
ATOM 561 C C . ALA A 1 74 ? -14.529 -14.612 3.577 1.00 94.06 74 ALA A C 1
ATOM 563 O O . ALA A 1 74 ? -14.207 -15.165 2.522 1.00 94.06 74 ALA A O 1
ATOM 564 N N . GLY A 1 75 ? -14.069 -15.001 4.770 1.00 92.75 75 GLY A N 1
ATOM 565 C CA . GLY A 1 75 ? -13.168 -16.139 4.980 1.00 92.75 75 GLY A CA 1
ATOM 566 C C . GLY A 1 75 ? -11.756 -15.982 4.405 1.00 92.75 75 GLY A C 1
ATOM 567 O O . GLY A 1 75 ? -10.960 -16.912 4.507 1.00 92.75 75 GLY A O 1
ATOM 568 N N . ARG A 1 76 ? -11.417 -14.837 3.796 1.00 94.06 76 ARG A N 1
ATOM 569 C CA . ARG A 1 76 ? -10.069 -14.590 3.274 1.00 94.06 76 ARG A CA 1
ATOM 570 C C . ARG A 1 76 ? -9.137 -14.143 4.387 1.00 94.06 76 ARG A C 1
ATOM 572 O O . ARG A 1 76 ? -9.521 -13.388 5.280 1.00 94.06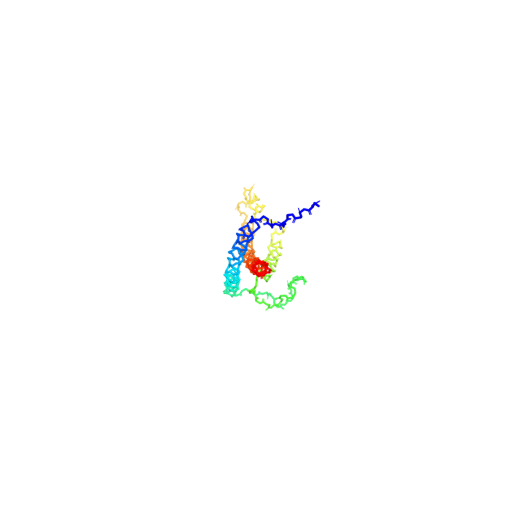 76 ARG A O 1
ATOM 579 N N . THR A 1 77 ? -7.889 -14.565 4.297 1.00 94.75 77 THR A N 1
ATOM 580 C CA . THR A 1 77 ? -6.811 -14.075 5.155 1.00 94.75 77 THR A CA 1
ATOM 581 C C . THR A 1 77 ? -6.203 -12.811 4.540 1.00 94.75 77 THR A C 1
ATOM 583 O O . THR A 1 77 ? -6.196 -12.639 3.319 1.00 94.75 77 THR A O 1
ATOM 586 N N . VAL A 1 78 ? -5.758 -11.878 5.381 1.00 96.38 78 VAL A N 1
ATOM 587 C CA . VAL A 1 78 ? -5.206 -10.594 4.935 1.00 96.38 78 VAL A CA 1
ATOM 588 C C . VAL A 1 78 ? -3.738 -10.771 4.551 1.00 96.38 78 VAL A C 1
ATOM 590 O O . VAL A 1 78 ? -2.892 -10.996 5.410 1.00 96.38 78 VAL A O 1
ATOM 593 N N . HIS A 1 79 ? -3.423 -10.614 3.265 1.00 96.38 79 HIS A N 1
ATOM 594 C CA . HIS A 1 79 ? -2.055 -10.764 2.747 1.00 96.38 79 HIS A CA 1
ATOM 595 C C . HIS A 1 79 ? -1.605 -9.598 1.866 1.00 96.38 79 HIS A C 1
ATOM 597 O O .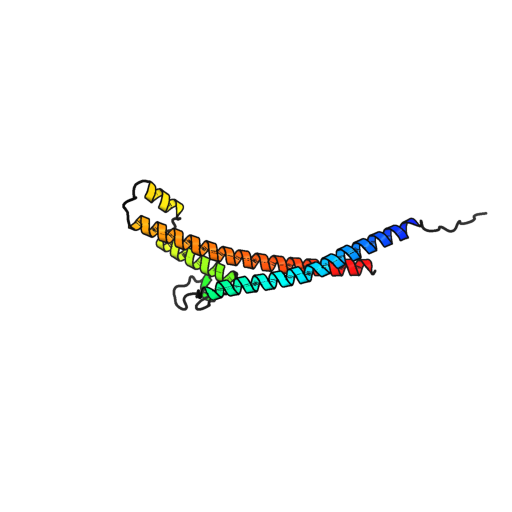 HIS A 1 79 ? -0.434 -9.496 1.493 1.00 96.38 79 HIS A O 1
ATOM 603 N N . THR A 1 80 ? -2.525 -8.714 1.495 1.00 96.25 80 THR A N 1
ATOM 604 C CA . THR A 1 80 ? -2.258 -7.567 0.627 1.00 96.25 80 THR A CA 1
ATOM 605 C C . THR A 1 80 ? -2.610 -6.260 1.318 1.00 96.25 80 THR A C 1
ATOM 607 O O . THR A 1 80 ? -3.459 -6.207 2.207 1.00 96.25 80 THR A O 1
ATOM 610 N N . GLY A 1 81 ? -2.015 -5.156 0.857 1.00 95.25 81 GLY A N 1
ATOM 611 C CA . GLY A 1 81 ? -2.370 -3.830 1.366 1.00 95.25 81 GLY A CA 1
ATOM 612 C C . GLY A 1 81 ? -3.863 -3.508 1.208 1.00 95.25 81 GLY A C 1
ATOM 613 O O . GLY A 1 81 ? -4.460 -2.899 2.092 1.00 95.25 81 GLY A O 1
ATOM 614 N N . ALA A 1 82 ? -4.493 -3.926 0.104 1.00 96.38 82 ALA A N 1
ATOM 615 C CA . ALA A 1 82 ? -5.920 -3.687 -0.126 1.00 96.38 82 ALA A CA 1
ATOM 616 C C . ALA A 1 82 ? -6.804 -4.447 0.877 1.00 96.38 82 ALA A C 1
ATOM 618 O O . ALA A 1 82 ? -7.787 -3.894 1.367 1.00 96.38 82 ALA A O 1
ATOM 619 N N . GLU A 1 83 ? -6.438 -5.685 1.209 1.00 96.88 83 GLU A N 1
ATOM 620 C CA . GLU A 1 83 ? -7.096 -6.457 2.267 1.00 96.88 83 GLU A CA 1
ATOM 621 C C . GLU A 1 83 ? -6.848 -5.839 3.645 1.00 96.88 83 GLU A C 1
ATOM 623 O O . GLU A 1 83 ? -7.784 -5.739 4.429 1.00 96.88 83 GLU A O 1
ATOM 628 N N . ALA A 1 84 ? -5.636 -5.343 3.923 1.00 97.38 84 ALA A N 1
ATOM 629 C CA . ALA A 1 84 ? -5.324 -4.670 5.186 1.00 97.38 84 ALA A CA 1
ATOM 630 C C . ALA A 1 84 ? -6.181 -3.413 5.384 1.00 97.38 84 ALA A C 1
ATOM 632 O O . ALA A 1 84 ? -6.733 -3.191 6.462 1.00 97.38 84 ALA A O 1
ATOM 633 N N . ARG A 1 85 ? -6.372 -2.621 4.320 1.00 97.19 85 ARG A N 1
ATOM 634 C CA . ARG A 1 85 ? -7.299 -1.483 4.333 1.00 97.19 85 ARG A CA 1
ATOM 635 C C . ARG A 1 85 ? -8.739 -1.929 4.591 1.00 97.19 85 ARG A C 1
ATOM 637 O O . ARG A 1 85 ? -9.387 -1.377 5.470 1.00 97.19 85 ARG A O 1
ATOM 644 N N . ALA A 1 86 ? -9.213 -2.947 3.878 1.00 97.19 86 ALA A N 1
ATOM 645 C CA . ALA A 1 86 ? -10.562 -3.481 4.060 1.00 97.19 86 ALA A CA 1
ATOM 646 C C . ALA A 1 86 ? -10.798 -4.022 5.485 1.00 97.19 86 ALA A C 1
ATOM 648 O O . ALA A 1 86 ? -11.874 -3.838 6.052 1.00 97.19 86 ALA A O 1
ATOM 649 N N . TYR A 1 87 ? -9.787 -4.643 6.096 1.00 96.75 87 TYR A N 1
ATOM 650 C CA . TYR A 1 87 ? -9.856 -5.121 7.476 1.00 96.75 87 TYR A CA 1
ATOM 651 C C . TYR A 1 87 ? -9.829 -3.956 8.479 1.00 96.75 87 TYR A C 1
ATOM 653 O O . TYR A 1 87 ? -10.544 -3.976 9.478 1.00 96.75 87 TYR A O 1
ATOM 661 N N . SER A 1 88 ? -9.080 -2.887 8.188 1.00 97.12 88 SER A N 1
ATOM 662 C CA . SER A 1 88 ? -9.126 -1.636 8.961 1.00 97.12 88 SER A CA 1
ATOM 663 C C . SER A 1 88 ? -10.518 -0.991 8.933 1.00 97.12 88 SER A C 1
ATOM 665 O O . SER A 1 88 ? -10.992 -0.511 9.965 1.00 97.12 88 SER A O 1
ATOM 667 N N . ASP A 1 89 ? -11.206 -1.030 7.789 1.00 96.31 89 ASP A N 1
ATOM 668 C CA . ASP A 1 89 ? -12.583 -0.537 7.658 1.00 96.31 89 ASP A CA 1
ATOM 669 C C . ASP A 1 89 ? -13.574 -1.399 8.465 1.00 96.31 89 ASP A C 1
ATOM 671 O O . ASP A 1 89 ? -14.477 -0.864 9.111 1.00 96.31 89 ASP A O 1
ATOM 675 N N . LEU A 1 90 ? -13.364 -2.721 8.523 1.00 95.50 90 LEU A N 1
ATOM 676 C CA . LEU A 1 90 ? -14.134 -3.613 9.399 1.00 95.50 90 LEU A CA 1
ATOM 677 C C . LEU A 1 90 ? -13.961 -3.242 10.880 1.00 95.50 90 LEU A C 1
ATOM 679 O O . LEU A 1 90 ? -14.945 -3.107 11.608 1.00 95.50 90 LEU A O 1
ATOM 683 N N . ILE A 1 91 ? -12.717 -3.036 11.329 1.00 95.38 91 ILE A N 1
ATOM 684 C CA . ILE A 1 91 ? -12.433 -2.596 12.704 1.00 95.38 91 ILE A CA 1
ATOM 685 C C . ILE A 1 91 ? -13.073 -1.229 12.968 1.00 95.38 91 ILE A C 1
ATOM 687 O O . ILE A 1 91 ? -13.610 -1.014 14.050 1.00 95.38 91 ILE A O 1
ATOM 691 N N . ALA A 1 92 ? -13.062 -0.315 11.992 1.00 94.81 92 ALA A N 1
ATOM 692 C CA . ALA A 1 92 ? -13.703 0.991 12.127 1.00 94.81 92 ALA A CA 1
ATOM 693 C C . ALA A 1 92 ? -15.191 0.859 12.474 1.00 94.81 92 ALA A C 1
ATOM 695 O O . ALA A 1 92 ? -15.656 1.525 13.397 1.00 94.81 92 ALA A O 1
ATOM 696 N N . GLY A 1 93 ? -15.905 -0.034 11.780 1.00 93.81 93 GLY A N 1
ATOM 697 C CA . GLY A 1 93 ? -17.311 -0.326 12.049 1.00 93.81 93 GLY A CA 1
ATOM 698 C C . GLY A 1 93 ? -17.542 -0.873 13.459 1.00 93.81 93 GLY A C 1
ATOM 699 O O . GLY A 1 93 ? -18.400 -0.365 14.176 1.00 93.81 93 GLY A O 1
ATOM 700 N N . HIS A 1 94 ? -16.740 -1.849 13.895 1.00 93.25 94 HIS A N 1
ATOM 701 C CA . HIS A 1 94 ? -16.857 -2.422 15.242 1.00 93.25 94 HIS A CA 1
ATOM 702 C C . HIS A 1 94 ? -16.540 -1.415 16.350 1.00 93.25 94 HIS A C 1
ATOM 704 O O . HIS A 1 94 ? -17.257 -1.350 17.346 1.00 93.25 94 HIS A O 1
ATOM 710 N N . VAL A 1 95 ? -15.491 -0.607 16.174 1.00 94.44 95 VAL A N 1
ATOM 711 C CA . VAL A 1 95 ? -15.128 0.440 17.13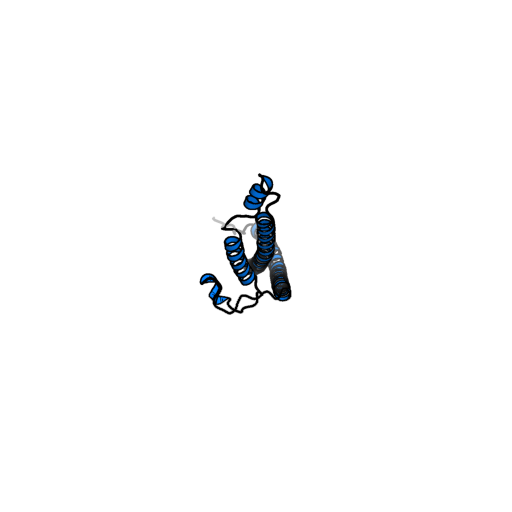6 1.00 94.44 95 VAL A CA 1
ATOM 712 C C . VAL A 1 95 ? -16.237 1.479 17.215 1.00 94.44 95 VAL A C 1
ATOM 714 O O . VAL A 1 95 ? -16.666 1.797 18.316 1.00 94.44 95 VAL A O 1
ATOM 717 N N . ALA A 1 96 ? -16.752 1.953 16.078 1.00 93.94 96 ALA A N 1
ATOM 718 C CA . ALA A 1 96 ? -17.854 2.910 16.057 1.00 93.94 96 ALA A CA 1
ATOM 719 C C . ALA A 1 96 ? -19.122 2.342 16.716 1.00 93.94 96 ALA A C 1
ATOM 721 O O . ALA A 1 96 ? -19.768 3.041 17.493 1.00 93.94 96 ALA A O 1
ATOM 722 N N . ALA A 1 97 ? -19.452 1.071 16.473 1.00 93.12 97 ALA A N 1
ATOM 723 C CA . ALA A 1 97 ? -20.575 0.410 17.135 1.00 93.12 97 ALA A CA 1
ATOM 724 C C . ALA A 1 97 ? -20.376 0.320 18.659 1.00 93.12 97 ALA A C 1
ATOM 726 O O . ALA A 1 97 ? -21.312 0.570 19.416 1.00 93.12 97 ALA A O 1
ATOM 727 N N . ALA A 1 98 ? -19.157 0.023 19.120 1.00 91.62 98 ALA A N 1
ATOM 728 C CA . ALA A 1 98 ? -18.836 -0.054 20.543 1.00 91.62 98 ALA A CA 1
ATOM 729 C C . ALA A 1 98 ? -18.831 1.322 21.232 1.00 91.62 98 ALA A C 1
ATOM 731 O O . ALA A 1 98 ? -19.296 1.449 22.365 1.00 91.62 98 ALA A O 1
ATOM 732 N N . THR A 1 99 ? -18.316 2.361 20.568 1.00 90.81 99 THR A N 1
ATOM 733 C CA . THR A 1 99 ? -18.156 3.705 21.147 1.00 90.81 99 THR A CA 1
ATOM 734 C C . THR A 1 99 ? -19.360 4.623 20.943 1.00 90.81 99 THR A C 1
ATOM 736 O O . THR A 1 99 ? -19.411 5.703 21.542 1.00 90.81 99 THR A O 1
ATOM 739 N N . GLY A 1 100 ? -20.328 4.214 20.119 1.00 90.81 100 GLY A N 1
ATOM 740 C CA . GLY A 1 100 ? -21.425 5.072 19.668 1.00 90.81 100 GLY A CA 1
ATOM 741 C C . GLY A 1 100 ? -20.962 6.134 18.667 1.00 90.81 100 GLY A C 1
ATOM 742 O O . GLY A 1 100 ? -21.472 7.247 18.674 1.00 90.81 100 GLY A O 1
ATOM 743 N N . GLY A 1 101 ? -19.943 5.825 17.861 1.00 89.75 101 GLY A N 1
ATOM 744 C CA . GLY A 1 101 ? -19.343 6.730 16.876 1.00 89.75 101 GLY A CA 1
ATOM 745 C C . GLY A 1 101 ? -18.303 7.696 17.445 1.00 89.75 101 GLY A C 1
ATOM 746 O O . GLY A 1 101 ? -17.614 8.361 16.676 1.00 89.75 101 GLY A O 1
ATOM 747 N N . ARG A 1 102 ? -18.140 7.734 18.770 1.00 89.69 102 ARG A N 1
ATOM 748 C CA . ARG A 1 102 ? -17.189 8.622 19.442 1.00 89.69 102 ARG A CA 1
ATOM 749 C C . ARG A 1 102 ? -15.749 8.159 19.262 1.00 89.69 102 ARG A C 1
ATOM 751 O O . ARG A 1 102 ? -15.449 6.960 19.256 1.00 89.69 102 ARG A O 1
ATOM 758 N N . THR A 1 103 ? -14.855 9.123 19.142 1.00 88.69 103 THR A N 1
ATOM 759 C CA . THR A 1 103 ? -13.409 8.944 19.054 1.00 88.69 103 THR A CA 1
ATOM 760 C C . THR A 1 103 ? -12.783 8.757 20.435 1.00 88.69 103 THR A C 1
ATOM 762 O O . THR A 1 103 ? -13.386 9.050 21.467 1.00 88.69 103 THR A O 1
ATOM 765 N N . TYR A 1 104 ? -11.530 8.291 20.463 1.00 89.81 104 TYR A N 1
ATOM 766 C CA . TYR A 1 104 ? -10.758 8.226 21.705 1.00 89.81 104 TYR A CA 1
ATOM 767 C C . TYR A 1 104 ? -10.656 9.596 22.392 1.00 89.81 104 TYR A C 1
ATOM 769 O O . TYR A 1 104 ? -10.783 9.658 23.610 1.00 89.81 104 TYR A O 1
ATOM 777 N N . ALA A 1 105 ? -10.439 10.672 21.624 1.00 90.38 105 ALA A N 1
ATOM 778 C CA . ALA A 1 105 ? -10.272 12.020 22.164 1.00 90.38 105 ALA A CA 1
ATOM 779 C C . ALA A 1 105 ? -11.540 12.500 22.882 1.00 90.38 105 ALA A C 1
ATOM 781 O O . ALA A 1 105 ? -11.461 12.925 24.027 1.00 90.38 105 ALA A O 1
ATOM 782 N N . GLU A 1 106 ? -12.706 12.318 22.262 1.00 90.44 106 GLU A N 1
ATOM 783 C CA . GLU A 1 106 ? -13.996 12.699 22.855 1.00 90.44 106 GLU A CA 1
ATOM 784 C C . GLU A 1 106 ? -14.288 11.908 24.141 1.00 90.44 106 GLU A C 1
ATOM 786 O O . GLU A 1 106 ? -14.696 12.478 25.151 1.00 90.44 106 GLU A O 1
ATOM 791 N N . ILE A 1 107 ? -14.026 10.594 24.144 1.00 88.81 107 ILE A N 1
ATOM 792 C CA . ILE A 1 107 ? -14.220 9.752 25.338 1.00 88.81 107 ILE A CA 1
ATOM 793 C C . ILE A 1 107 ? -13.216 10.121 26.440 1.00 88.81 107 ILE A C 1
ATOM 795 O O . ILE A 1 107 ? -13.542 10.081 27.627 1.00 88.81 107 ILE A O 1
ATOM 799 N N . ALA A 1 108 ? -11.980 10.454 26.067 1.00 87.00 108 ALA A N 1
ATOM 800 C CA . ALA A 1 108 ? -10.967 10.895 27.012 1.00 87.00 108 ALA A CA 1
ATOM 801 C C . ALA A 1 108 ? -11.358 12.235 27.647 1.00 87.00 108 ALA A C 1
ATOM 803 O O . ALA A 1 108 ? -11.298 12.356 28.863 1.00 87.00 108 ALA A O 1
ATOM 804 N N . GLU A 1 109 ? -11.822 13.213 26.873 1.00 89.50 109 GLU A N 1
ATOM 805 C CA . GLU A 1 109 ? -12.298 14.491 27.414 1.00 89.50 109 GLU A CA 1
ATOM 806 C C . GLU A 1 109 ? -13.441 14.299 28.420 1.00 89.50 109 GLU A C 1
ATOM 808 O O . GLU A 1 109 ? -13.381 14.844 29.522 1.00 89.50 109 GLU A O 1
ATOM 813 N N . GLU A 1 110 ? -14.422 13.450 28.105 1.00 86.19 110 GLU A N 1
ATOM 814 C CA . GLU A 1 110 ? -15.537 13.126 29.005 1.00 86.19 110 GLU A CA 1
ATOM 815 C C . GLU A 1 110 ? -15.068 12.447 30.306 1.00 86.19 110 GLU A C 1
ATOM 817 O O . GLU A 1 110 ? -15.503 12.802 31.406 1.00 86.19 110 GLU A O 1
ATOM 822 N N . TRP A 1 111 ? -14.119 11.510 30.210 1.00 83.62 111 TRP A N 1
ATOM 823 C CA . TRP A 1 111 ? -13.527 10.870 31.388 1.00 83.62 111 TRP A CA 1
ATOM 824 C C . TRP A 1 111 ? -12.773 11.878 32.265 1.00 83.62 111 TRP A C 1
ATOM 826 O O . TRP A 1 111 ? -12.856 11.826 33.495 1.00 83.62 111 TRP A O 1
ATOM 836 N N . GLN A 1 112 ? -12.051 12.815 31.649 1.00 83.62 112 GLN A N 1
ATOM 837 C CA . GLN A 1 112 ? -11.316 13.873 32.339 1.00 83.62 112 GLN A CA 1
ATOM 838 C C . GLN A 1 112 ? -12.244 14.913 32.987 1.00 83.62 112 GLN A C 1
ATOM 840 O O . GLN A 1 112 ? -11.907 15.424 34.056 1.00 83.62 112 GLN A O 1
ATOM 845 N N . ALA A 1 113 ? -13.400 15.193 32.381 1.00 85.12 113 ALA A N 1
ATOM 846 C CA . ALA A 1 113 ? -14.344 16.227 32.805 1.00 85.12 113 ALA A CA 1
ATOM 847 C C . ALA A 1 113 ? -15.190 15.870 34.044 1.00 85.12 113 ALA A C 1
ATOM 849 O O . ALA A 1 113 ? -15.912 16.726 34.550 1.00 85.12 113 ALA A O 1
ATOM 850 N N . GLY A 1 114 ? -15.103 14.643 34.568 1.00 70.00 114 GLY A N 1
ATOM 851 C CA . GLY A 1 114 ? -15.788 14.289 35.819 1.00 70.00 114 GLY A CA 1
ATOM 852 C C . GLY A 1 114 ? -16.114 12.812 36.008 1.00 70.00 114 GLY A C 1
ATOM 853 O O . GLY A 1 114 ? -16.456 12.410 37.116 1.00 70.00 114 GLY A O 1
ATOM 854 N N . ALA A 1 115 ? -15.958 11.980 34.978 1.00 74.00 115 ALA A N 1
ATOM 855 C CA . ALA A 1 115 ? -16.326 10.564 35.018 1.00 74.00 115 ALA A CA 1
ATOM 856 C C . ALA A 1 115 ? -15.144 9.618 35.316 1.00 74.00 115 ALA A C 1
ATOM 858 O O . ALA A 1 115 ? -15.110 8.474 34.865 1.00 74.00 115 ALA A O 1
ATOM 859 N N . ARG A 1 116 ? -14.148 10.074 36.089 1.00 68.88 116 ARG A N 1
ATOM 860 C CA . ARG A 1 116 ? -12.916 9.307 36.370 1.00 68.88 116 ARG A CA 1
ATOM 861 C C . ARG A 1 116 ? -13.149 7.947 37.033 1.00 68.88 116 ARG A C 1
ATOM 863 O O . ARG A 1 116 ? -12.353 7.033 36.828 1.00 68.88 116 ARG A O 1
ATOM 870 N N . THR A 1 117 ? -14.211 7.821 37.822 1.00 75.69 117 THR A N 1
ATOM 871 C CA . THR A 1 117 ? -14.636 6.582 38.492 1.00 75.69 117 THR A CA 1
ATOM 872 C C . THR A 1 117 ? -15.541 5.702 37.630 1.00 75.69 117 THR A C 1
ATOM 874 O O . THR A 1 117 ? -15.874 4.596 38.050 1.00 75.69 117 THR A O 1
ATOM 877 N N . ASP A 1 118 ? -15.927 6.152 36.431 1.00 84.94 118 ASP A N 1
ATOM 878 C CA . ASP A 1 118 ? -16.758 5.367 35.525 1.00 84.94 118 ASP A CA 1
ATOM 879 C C . ASP A 1 118 ? -15.915 4.317 34.783 1.00 84.94 118 ASP A C 1
ATOM 881 O O . ASP A 1 118 ? -15.200 4.579 33.807 1.00 84.94 118 ASP A O 1
ATOM 885 N N . GLU A 1 119 ? -16.026 3.084 35.269 1.00 86.50 119 GLU A N 1
ATOM 886 C CA . GLU A 1 119 ? -15.383 1.898 34.712 1.00 86.50 119 GLU A CA 1
ATOM 887 C C . GLU A 1 119 ? -15.829 1.612 33.264 1.00 86.50 119 GLU A C 1
ATOM 889 O O . GLU A 1 119 ? -15.049 1.092 32.461 1.00 86.50 119 GLU A O 1
ATOM 894 N N . ARG A 1 120 ? -17.054 1.997 32.877 1.00 86.75 120 ARG A N 1
ATOM 895 C CA . ARG A 1 120 ? -17.541 1.840 31.500 1.00 86.75 120 ARG A CA 1
ATOM 896 C C . ARG A 1 120 ? -16.803 2.779 30.556 1.00 86.75 120 ARG A C 1
ATOM 898 O O . ARG A 1 120 ? -16.330 2.333 29.510 1.00 86.75 120 ARG A O 1
ATOM 905 N N . LEU A 1 121 ? -16.682 4.056 30.916 1.00 85.38 121 LEU A N 1
ATOM 906 C CA . LEU A 1 121 ? -15.947 5.044 30.117 1.00 85.38 121 LEU A CA 1
ATOM 907 C C . LEU A 1 121 ? -14.467 4.680 30.004 1.00 85.38 121 LEU A C 1
ATOM 909 O O . LEU A 1 121 ? -13.890 4.780 28.919 1.00 85.38 121 LEU A O 1
ATOM 913 N N . ARG A 1 122 ? -13.871 4.156 31.082 1.00 87.06 122 ARG A N 1
ATOM 914 C CA . ARG A 1 122 ? -12.506 3.623 31.049 1.00 87.06 122 ARG A CA 1
ATOM 915 C C . ARG A 1 122 ? -12.348 2.510 30.004 1.00 87.06 122 ARG A C 1
ATOM 917 O O . ARG A 1 122 ? -11.466 2.610 29.151 1.00 87.06 122 ARG A O 1
ATOM 924 N N . ARG A 1 123 ? -13.208 1.485 30.024 1.00 89.62 123 ARG A N 1
ATOM 925 C CA . ARG A 1 123 ? -13.153 0.369 29.056 1.00 89.62 123 ARG A CA 1
ATOM 926 C C . ARG A 1 123 ? -13.431 0.811 27.622 1.00 89.62 123 ARG A C 1
ATOM 928 O O . ARG A 1 123 ? -12.799 0.313 26.690 1.00 89.62 123 ARG A O 1
ATOM 935 N N . LEU A 1 124 ? -14.351 1.757 27.429 1.00 91.31 124 LEU A N 1
ATOM 936 C CA . LEU A 1 124 ? -14.633 2.339 26.114 1.00 91.31 124 LEU A CA 1
ATOM 937 C C . LEU A 1 124 ? -13.419 3.079 25.558 1.00 91.31 124 LEU A C 1
ATOM 939 O O . LEU A 1 124 ? -13.078 2.896 24.392 1.00 91.31 124 LEU A O 1
ATOM 943 N N . ARG A 1 125 ? -12.732 3.859 26.396 1.00 90.69 125 ARG A N 1
ATOM 944 C CA . ARG A 1 125 ? -11.493 4.543 26.024 1.00 90.69 125 ARG A CA 1
ATOM 945 C C . ARG A 1 125 ? -10.40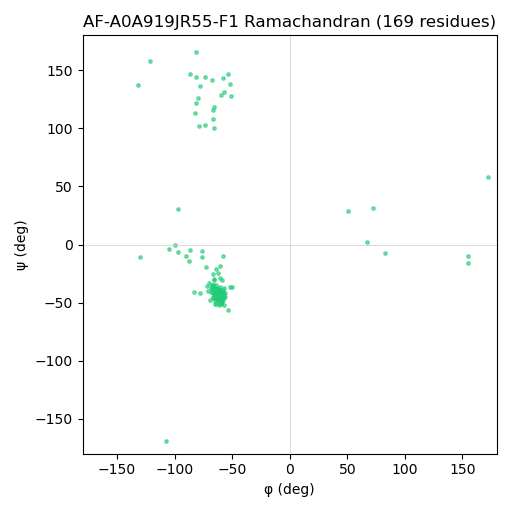4 3.549 25.620 1.00 90.69 125 ARG A C 1
ATOM 947 O O . ARG A 1 125 ? -9.769 3.736 24.586 1.00 90.69 125 ARG A O 1
ATOM 954 N N . GLU A 1 126 ? -10.211 2.488 26.403 1.00 92.38 126 GLU A N 1
ATOM 955 C CA . GLU A 1 126 ? -9.255 1.413 26.094 1.00 92.38 126 GLU A CA 1
ATOM 956 C C . GLU A 1 126 ? -9.601 0.719 24.763 1.00 92.38 126 GLU A C 1
ATOM 958 O O . GLU A 1 126 ? -8.731 0.539 23.911 1.00 92.38 126 GLU A O 1
ATOM 963 N N . THR A 1 127 ? -10.883 0.423 24.527 1.00 93.44 127 THR A N 1
ATOM 964 C CA . THR A 1 127 ? -11.369 -0.172 23.269 1.00 93.44 127 THR A CA 1
ATOM 965 C C . THR A 1 127 ? -11.137 0.753 22.075 1.00 93.44 127 THR A C 1
ATOM 967 O O . THR A 1 127 ? -10.624 0.318 21.043 1.00 93.44 127 THR A O 1
ATOM 970 N N . ALA A 1 128 ? -11.476 2.039 22.210 1.00 94.12 128 ALA A N 1
ATOM 971 C CA . ALA A 1 128 ? -11.275 3.041 21.170 1.00 94.12 128 ALA A CA 1
ATOM 972 C C . ALA A 1 128 ? -9.788 3.190 20.826 1.00 94.12 128 ALA A C 1
ATOM 974 O O . ALA A 1 128 ? -9.424 3.187 19.650 1.00 94.12 128 ALA A O 1
ATOM 975 N N . PHE A 1 129 ? -8.928 3.252 21.844 1.00 94.75 129 PHE A N 1
ATOM 976 C CA . PHE A 1 129 ? -7.482 3.335 21.669 1.00 94.75 129 PHE A CA 1
ATOM 977 C C . PHE A 1 129 ? -6.920 2.114 20.937 1.00 94.75 129 PHE A C 1
ATOM 979 O O . PHE A 1 129 ? -6.229 2.266 19.927 1.00 94.75 129 PHE A O 1
ATOM 986 N N . MET A 1 130 ? -7.240 0.906 21.411 1.00 95.25 130 MET A N 1
ATOM 987 C CA . MET A 1 130 ? -6.767 -0.337 20.798 1.00 95.25 130 MET A CA 1
ATOM 988 C C . MET A 1 130 ? -7.245 -0.457 19.354 1.00 95.25 130 MET A C 1
ATOM 990 O O . MET A 1 130 ? -6.453 -0.737 18.455 1.00 95.25 130 MET A O 1
ATOM 994 N N . GLY A 1 131 ? -8.526 -0.177 19.114 1.00 94.88 131 GLY A N 1
ATOM 995 C CA . GLY A 1 131 ? -9.112 -0.219 17.784 1.00 94.88 131 GLY A CA 1
ATOM 996 C C . GLY A 1 131 ? -8.473 0.781 16.821 1.00 94.88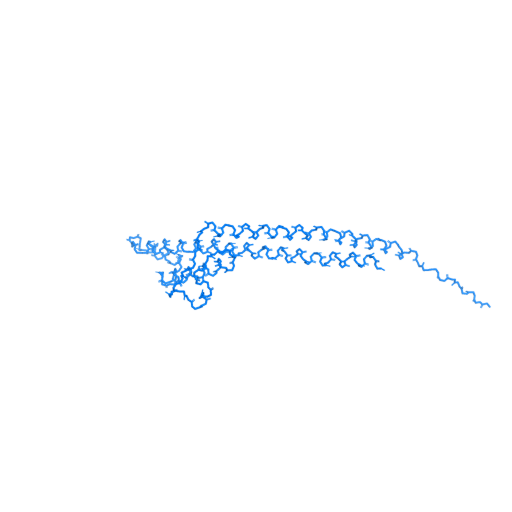 131 GLY A C 1
ATOM 997 O O . GLY A 1 131 ? -8.106 0.410 15.708 1.00 94.88 131 GLY A O 1
ATOM 998 N N . GLN A 1 132 ? -8.287 2.039 17.232 1.00 94.56 132 GLN A N 1
ATOM 999 C CA . GLN A 1 132 ? -7.630 3.037 16.383 1.00 94.56 132 GLN A CA 1
ATOM 1000 C C . GLN A 1 132 ? -6.143 2.737 16.157 1.00 94.56 132 GLN A C 1
ATOM 1002 O O . GLN A 1 132 ? -5.656 2.942 15.046 1.00 94.56 132 GLN A O 1
ATOM 1007 N N . SER A 1 133 ? -5.447 2.178 17.148 1.00 95.88 133 SER A N 1
ATOM 1008 C CA . SER A 1 133 ? -4.047 1.763 17.006 1.00 95.88 133 SER A CA 1
ATOM 1009 C C . SER A 1 133 ? -3.893 0.621 15.996 1.00 95.88 133 SER A C 1
ATOM 1011 O O . SER A 1 133 ? -3.092 0.731 15.069 1.00 95.88 133 SER A O 1
ATOM 1013 N N . LEU A 1 134 ? -4.715 -0.432 16.104 1.00 95.31 134 LEU A N 1
ATOM 1014 C CA . LEU A 1 134 ? -4.745 -1.548 15.145 1.00 95.31 134 LEU A CA 1
ATOM 1015 C C . LEU A 1 134 ? -5.088 -1.078 13.726 1.00 95.31 134 LEU A C 1
ATOM 1017 O O . LEU A 1 134 ? -4.493 -1.515 12.743 1.00 95.31 134 LEU A O 1
ATOM 1021 N N . ARG A 1 135 ? -6.036 -0.145 13.598 1.00 96.69 135 ARG A N 1
ATOM 1022 C CA . ARG A 1 135 ? -6.345 0.472 12.302 1.00 96.69 135 ARG A CA 1
ATOM 1023 C C . ARG A 1 135 ? -5.160 1.244 11.741 1.00 96.69 135 ARG A C 1
ATOM 1025 O O . ARG A 1 135 ? -4.922 1.177 10.536 1.00 96.69 135 ARG A O 1
ATOM 1032 N N . GLY A 1 136 ? -4.435 1.964 12.594 1.00 96.88 136 GLY A N 1
ATOM 1033 C CA . GLY A 1 136 ? -3.238 2.710 12.225 1.00 96.88 136 GLY A CA 1
ATOM 1034 C C . GLY A 1 136 ? -2.149 1.810 11.644 1.00 96.88 136 GLY A C 1
ATOM 1035 O O . GLY A 1 136 ? -1.621 2.116 10.577 1.00 96.88 136 GLY A O 1
ATOM 1036 N N . THR A 1 137 ? -1.866 0.666 12.272 1.00 96.44 137 THR A N 1
ATOM 1037 C CA . THR A 1 137 ? -0.852 -0.278 11.770 1.00 96.44 137 THR A CA 1
ATOM 1038 C C . THR A 1 137 ? -1.252 -0.895 10.426 1.00 96.44 137 THR A C 1
ATOM 1040 O O . THR A 1 137 ? -0.435 -0.938 9.505 1.00 96.44 137 THR A O 1
ATOM 1043 N N . LEU A 1 138 ? -2.521 -1.283 10.254 1.00 97.38 138 LEU A N 1
ATOM 1044 C CA . LEU A 1 138 ? -3.045 -1.807 8.984 1.00 97.38 138 LEU A CA 1
ATOM 1045 C C . LEU A 1 138 ? -3.028 -0.764 7.858 1.00 97.38 138 LEU A C 1
ATOM 1047 O O . LEU A 1 138 ? -2.684 -1.078 6.717 1.00 97.38 138 LEU A O 1
ATOM 1051 N N . LEU A 1 139 ? -3.373 0.491 8.165 1.00 98.00 139 LEU A N 1
ATOM 1052 C CA . LEU A 1 139 ? -3.272 1.592 7.205 1.00 98.00 139 LEU A CA 1
ATOM 1053 C C . LEU A 1 139 ? -1.814 1.900 6.856 1.00 98.00 139 LEU A C 1
ATOM 1055 O O . LEU A 1 139 ? -1.530 2.189 5.695 1.00 98.00 139 LEU A O 1
ATOM 1059 N N . GLY A 1 140 ? -0.893 1.762 7.812 1.00 97.62 140 GLY A N 1
ATOM 1060 C CA . GLY A 1 140 ? 0.546 1.820 7.563 1.00 97.62 140 GLY A CA 1
ATOM 1061 C C . GLY A 1 140 ? 1.002 0.739 6.579 1.00 97.62 140 GLY A C 1
ATOM 1062 O O . GLY A 1 140 ? 1.684 1.047 5.603 1.00 97.62 140 GLY A O 1
ATOM 1063 N N . ALA A 1 141 ? 0.549 -0.508 6.750 1.00 96.94 141 ALA A N 1
ATOM 1064 C CA . ALA A 1 141 ? 0.823 -1.591 5.801 1.00 96.94 141 ALA A CA 1
ATOM 1065 C C . ALA A 1 141 ? 0.232 -1.308 4.405 1.00 96.94 141 ALA A C 1
ATOM 1067 O O . ALA A 1 141 ? 0.894 -1.528 3.387 1.00 96.94 141 ALA A O 1
ATOM 1068 N N . TYR A 1 142 ? -0.985 -0.756 4.332 1.00 97.75 142 TYR A N 1
ATOM 1069 C CA . TYR A 1 142 ? -1.580 -0.303 3.071 1.00 97.75 142 TYR A CA 1
ATOM 1070 C C . TYR A 1 142 ? -0.759 0.813 2.407 1.00 97.75 142 TYR A C 1
ATOM 1072 O O . TYR A 1 142 ? -0.506 0.750 1.204 1.00 97.75 142 TYR A O 1
ATOM 1080 N N . GLN A 1 143 ? -0.308 1.815 3.161 1.00 98.12 143 GLN A N 1
ATOM 1081 C CA . GLN A 1 143 ? 0.526 2.901 2.639 1.00 98.12 143 GLN A CA 1
ATOM 1082 C C . GLN A 1 143 ? 1.877 2.381 2.139 1.00 98.12 143 GLN A C 1
ATOM 1084 O O . GLN A 1 143 ? 2.273 2.705 1.020 1.00 98.12 143 GLN A O 1
ATOM 1089 N N . ALA A 1 144 ? 2.539 1.512 2.907 1.00 97.44 144 ALA A N 1
ATOM 1090 C CA . ALA A 1 144 ? 3.771 0.849 2.489 1.00 97.44 144 ALA A CA 1
ATOM 1091 C C . ALA A 1 144 ? 3.562 0.070 1.182 1.00 97.44 144 ALA A C 1
ATOM 1093 O O . ALA A 1 144 ? 4.354 0.193 0.247 1.00 97.44 144 ALA A O 1
ATOM 1094 N N . TRP A 1 145 ? 2.443 -0.652 1.056 1.00 97.56 145 TRP A N 1
ATOM 1095 C CA . TRP A 1 145 ? 2.072 -1.316 -0.191 1.00 97.56 145 TRP A CA 1
ATOM 1096 C C . TRP A 1 145 ? 1.947 -0.333 -1.360 1.00 97.56 145 TRP A C 1
ATOM 1098 O O . TRP A 1 145 ? 2.506 -0.587 -2.427 1.00 97.56 145 TRP A O 1
ATOM 1108 N N . GLN A 1 146 ? 1.251 0.793 -1.183 1.00 98.00 146 GLN A N 1
ATOM 1109 C CA . GLN A 1 146 ? 1.098 1.808 -2.235 1.00 98.00 146 GLN A CA 1
ATOM 1110 C C . GLN A 1 146 ? 2.444 2.408 -2.658 1.00 98.00 146 GLN A C 1
ATOM 1112 O O . GLN A 1 146 ? 2.690 2.568 -3.853 1.00 98.00 146 GLN A O 1
ATOM 1117 N N . ILE A 1 147 ? 3.355 2.648 -1.712 1.00 97.94 147 ILE A N 1
ATOM 1118 C CA . ILE A 1 147 ? 4.712 3.120 -2.017 1.00 97.94 147 ILE A CA 1
ATOM 1119 C C . ILE A 1 147 ? 5.443 2.110 -2.911 1.00 97.94 147 ILE A C 1
ATOM 1121 O O . ILE A 1 147 ? 6.064 2.513 -3.892 1.00 97.94 147 ILE A O 1
ATOM 1125 N N . THR A 1 148 ? 5.308 0.799 -2.669 1.00 97.62 148 THR A N 1
ATOM 1126 C CA . THR A 1 148 ? 5.918 -0.212 -3.560 1.00 97.62 148 THR A CA 1
ATOM 1127 C C . THR A 1 148 ? 5.375 -0.134 -4.987 1.00 97.62 148 THR A C 1
ATOM 1129 O O . THR A 1 148 ? 6.144 -0.265 -5.938 1.00 97.62 148 THR A O 1
ATOM 1132 N N . VAL A 1 149 ? 4.062 0.099 -5.155 1.00 97.12 149 VAL A N 1
ATOM 1133 C CA . VAL A 1 149 ? 3.435 0.295 -6.476 1.00 97.12 149 VAL A CA 1
ATOM 1134 C C . VAL A 1 149 ? 4.063 1.503 -7.165 1.00 97.12 149 VAL A C 1
ATOM 1136 O O . VAL A 1 149 ? 4.459 1.402 -8.323 1.00 97.12 149 VAL A O 1
ATOM 1139 N N . LEU A 1 150 ? 4.186 2.620 -6.445 1.00 98.06 150 LEU A N 1
ATOM 1140 C CA . LEU A 1 150 ? 4.738 3.863 -6.970 1.00 98.06 150 LEU A CA 1
ATOM 1141 C C . LEU A 1 150 ? 6.200 3.701 -7.392 1.00 98.06 150 LEU A C 1
ATOM 1143 O O . LEU A 1 150 ? 6.559 4.110 -8.491 1.00 98.06 150 LEU A O 1
ATOM 1147 N N . VAL A 1 151 ? 7.027 3.050 -6.571 1.00 97.94 151 VAL A N 1
ATOM 1148 C CA . VAL A 1 151 ? 8.442 2.795 -6.884 1.00 97.94 151 VAL A CA 1
ATOM 1149 C C . VAL A 1 151 ? 8.582 1.919 -8.133 1.00 97.94 151 VAL A C 1
ATOM 1151 O O . VAL A 1 151 ? 9.381 2.235 -9.012 1.00 97.94 151 VAL A O 1
ATOM 1154 N N . MET A 1 152 ? 7.777 0.859 -8.265 1.00 98.12 152 MET A N 1
ATOM 1155 C CA . MET A 1 152 ? 7.780 0.027 -9.478 1.00 98.12 152 MET A CA 1
ATOM 1156 C C . MET A 1 152 ? 7.282 0.788 -10.711 1.00 98.12 152 MET A C 1
ATOM 1158 O O . MET A 1 152 ? 7.864 0.658 -11.789 1.00 98.12 152 MET A O 1
ATOM 1162 N N . GLY A 1 153 ? 6.227 1.593 -10.564 1.00 97.81 153 GLY A N 1
ATOM 1163 C CA . GLY A 1 153 ? 5.691 2.420 -11.645 1.00 97.81 153 GLY A CA 1
ATOM 1164 C C . GLY A 1 153 ? 6.711 3.446 -12.134 1.00 97.81 153 GLY A C 1
ATOM 1165 O O . GLY A 1 153 ? 6.934 3.573 -13.336 1.00 97.81 153 GLY A O 1
ATOM 1166 N N . LEU A 1 154 ? 7.404 4.109 -11.207 1.00 98.00 154 LEU A N 1
ATOM 1167 C CA . LEU A 1 154 ? 8.450 5.074 -11.527 1.00 98.00 154 LEU A CA 1
ATOM 1168 C C . LEU A 1 154 ? 9.677 4.390 -12.147 1.00 98.00 154 LEU A C 1
ATOM 1170 O O . LEU A 1 154 ? 10.225 4.898 -13.117 1.00 98.00 154 LEU A O 1
ATOM 1174 N N . GLY A 1 155 ? 10.043 3.191 -11.682 1.00 98.12 155 GLY A N 1
ATOM 1175 C CA . GLY A 1 155 ? 11.061 2.364 -12.335 1.00 98.12 155 GLY A CA 1
ATOM 1176 C C . GLY A 1 155 ? 10.694 2.010 -13.781 1.00 98.12 155 GLY A C 1
ATOM 1177 O O . GLY A 1 155 ? 11.523 2.129 -14.678 1.00 98.12 155 GLY A O 1
ATOM 1178 N N . THR A 1 156 ? 9.431 1.660 -14.036 1.00 97.94 156 THR A N 1
ATOM 1179 C CA . THR A 1 156 ? 8.927 1.384 -15.395 1.00 97.94 156 THR A CA 1
ATOM 1180 C C . THR A 1 156 ? 8.984 2.632 -16.284 1.00 97.94 156 THR A C 1
ATOM 1182 O O . THR A 1 156 ? 9.393 2.549 -17.442 1.00 97.94 156 THR A O 1
ATOM 1185 N N . LEU A 1 157 ? 8.639 3.803 -15.740 1.00 98.19 157 LEU A N 1
ATOM 1186 C CA . LEU A 1 157 ? 8.755 5.079 -16.449 1.00 98.19 157 LEU A CA 1
ATOM 1187 C C . LEU A 1 157 ? 10.217 5.420 -16.775 1.00 98.19 157 LEU A C 1
ATOM 1189 O O . LEU A 1 157 ? 10.518 5.780 -17.912 1.00 98.19 157 LEU A O 1
ATOM 1193 N N . CYS A 1 158 ? 11.130 5.249 -15.814 1.00 98.06 158 CYS A N 1
ATOM 1194 C CA . CYS A 1 158 ? 12.567 5.426 -16.029 1.00 98.06 158 CYS A CA 1
ATOM 1195 C C . CYS A 1 158 ? 13.084 4.500 -17.135 1.00 98.06 158 CYS A C 1
ATOM 1197 O O . CYS A 1 158 ? 13.848 4.952 -17.983 1.00 98.06 158 CYS A O 1
ATOM 1199 N N . ALA A 1 159 ? 12.633 3.241 -17.185 1.00 98.12 159 ALA A N 1
ATOM 1200 C CA . ALA A 1 159 ? 12.999 2.328 -18.267 1.00 98.12 159 ALA A CA 1
ATOM 1201 C C . ALA A 1 159 ? 12.535 2.863 -19.628 1.00 98.12 159 ALA A C 1
ATOM 1203 O O . ALA A 1 159 ? 13.336 2.944 -20.557 1.00 98.12 159 ALA A O 1
ATOM 1204 N N . ALA A 1 160 ? 11.268 3.275 -19.738 1.00 98.06 160 ALA A N 1
ATOM 1205 C CA . ALA A 1 160 ? 10.711 3.805 -20.982 1.00 98.06 160 ALA A CA 1
ATOM 1206 C C . ALA A 1 160 ? 11.454 5.066 -21.460 1.00 98.06 160 ALA A C 1
ATOM 1208 O O . ALA A 1 160 ? 11.825 5.160 -22.631 1.00 98.06 160 ALA A O 1
ATOM 1209 N N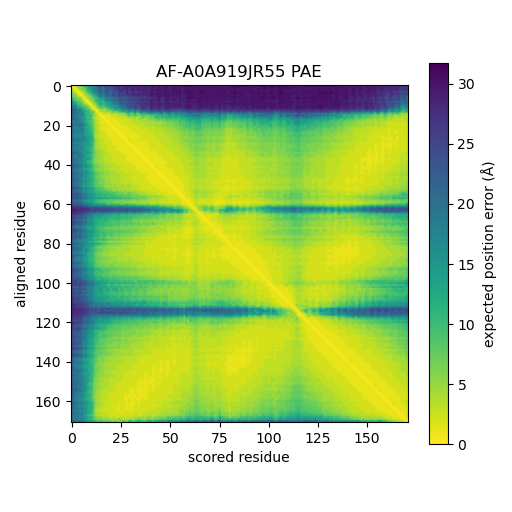 . MET A 1 161 ? 11.729 6.007 -20.551 1.00 97.75 161 MET A N 1
ATOM 1210 C CA . MET A 1 161 ? 12.503 7.215 -20.856 1.00 97.75 161 MET A CA 1
ATOM 1211 C C . MET A 1 161 ? 13.953 6.893 -21.228 1.00 97.75 161 MET A C 1
ATOM 1213 O O . MET A 1 161 ? 14.484 7.467 -22.176 1.00 97.75 161 MET A O 1
ATOM 1217 N N . GLY A 1 162 ? 14.581 5.954 -20.518 1.00 97.31 162 GLY A N 1
ATOM 1218 C CA . GLY A 1 162 ? 15.939 5.505 -20.800 1.00 97.31 162 GLY A CA 1
ATOM 1219 C C . GLY A 1 162 ? 16.071 4.917 -22.204 1.00 97.31 162 GLY A C 1
ATOM 1220 O O . GLY A 1 162 ? 16.952 5.327 -22.959 1.00 97.31 162 GLY A O 1
ATOM 1221 N N . VAL A 1 163 ? 15.141 4.036 -22.596 1.00 97.88 163 VAL A N 1
ATOM 1222 C CA . VAL A 1 163 ? 15.063 3.497 -23.964 1.00 97.88 163 VAL A CA 1
ATOM 1223 C C . VAL A 1 163 ? 14.872 4.619 -24.985 1.00 97.88 163 VAL A C 1
ATOM 1225 O O . VAL A 1 163 ? 15.579 4.646 -25.990 1.00 97.88 163 VAL A O 1
ATOM 1228 N N . ALA A 1 164 ? 13.959 5.560 -24.732 1.00 97.06 164 ALA A N 1
ATOM 1229 C CA . ALA A 1 164 ? 13.695 6.664 -25.651 1.00 97.06 164 ALA A CA 1
ATOM 1230 C C . ALA A 1 164 ? 14.932 7.552 -25.870 1.00 97.06 164 ALA A C 1
ATOM 1232 O O . ALA A 1 164 ? 15.248 7.888 -27.008 1.00 97.06 164 ALA A O 1
ATOM 1233 N N . PHE A 1 165 ? 15.665 7.900 -24.810 1.00 96.94 165 PHE A N 1
ATOM 1234 C CA . PHE A 1 165 ? 16.868 8.732 -24.918 1.00 96.94 165 PHE A CA 1
ATOM 1235 C C . PHE A 1 165 ? 18.011 8.022 -25.634 1.00 96.94 165 PHE A C 1
ATOM 1237 O O . PHE A 1 165 ? 18.663 8.633 -26.478 1.00 96.94 165 PHE A O 1
ATOM 1244 N N . VAL A 1 166 ? 18.219 6.730 -25.365 1.00 96.06 166 VAL A N 1
ATOM 1245 C CA . VAL A 1 166 ? 19.211 5.937 -26.102 1.00 96.06 166 VAL A CA 1
ATOM 1246 C C . VAL A 1 166 ? 18.821 5.829 -27.577 1.00 96.06 166 VAL A C 1
ATOM 1248 O O . VAL A 1 166 ? 19.665 6.044 -28.439 1.00 96.06 166 VAL A O 1
ATOM 1251 N N . ALA A 1 167 ? 17.548 5.578 -27.888 1.00 95.50 167 ALA A N 1
ATOM 1252 C CA . ALA A 1 167 ? 17.074 5.512 -29.269 1.00 95.50 167 ALA A CA 1
ATOM 1253 C C . ALA A 1 167 ? 17.255 6.844 -30.018 1.00 95.50 167 ALA A C 1
ATOM 1255 O O . ALA A 1 167 ? 17.680 6.841 -31.170 1.00 95.50 167 ALA A O 1
ATOM 1256 N N . LEU A 1 168 ? 16.979 7.978 -29.363 1.00 94.38 168 LEU A N 1
ATOM 1257 C CA . LEU A 1 168 ? 17.196 9.312 -29.933 1.00 94.38 168 LEU A CA 1
ATOM 1258 C C . LEU A 1 168 ? 18.679 9.627 -30.147 1.00 94.38 168 LEU A C 1
ATOM 1260 O O . LEU A 1 168 ? 19.013 10.287 -31.120 1.00 94.38 168 LEU A O 1
ATOM 1264 N N . ALA A 1 169 ? 19.564 9.151 -29.271 1.00 91.88 169 ALA A N 1
ATOM 1265 C CA . ALA A 1 169 ? 21.005 9.353 -29.410 1.00 91.88 169 ALA A CA 1
ATOM 1266 C C . ALA A 1 169 ? 21.644 8.509 -30.526 1.00 91.88 169 ALA A C 1
ATOM 1268 O O . ALA A 1 169 ? 22.770 8.780 -30.940 1.00 91.88 169 ALA A O 1
ATOM 1269 N N . LEU A 1 170 ? 20.965 7.448 -30.965 1.00 89.94 170 LEU A N 1
ATOM 1270 C CA . LEU A 1 170 ? 21.432 6.545 -32.019 1.00 89.94 170 LEU A CA 1
ATOM 1271 C C . LEU A 1 170 ? 20.851 6.880 -33.401 1.00 89.94 170 LEU A C 1
ATOM 1273 O O . LEU A 1 170 ? 21.231 6.239 -34.380 1.00 89.94 170 LEU A O 1
ATOM 1277 N N . ARG A 1 171 ? 19.921 7.835 -33.469 1.00 82.31 171 ARG A N 1
ATOM 1278 C CA . ARG A 1 171 ? 19.263 8.289 -34.694 1.00 82.31 171 ARG A CA 1
ATOM 1279 C C . ARG A 1 171 ? 20.006 9.472 -35.303 1.00 82.31 171 ARG A C 1
ATOM 1281 O O . ARG A 1 171 ? 20.081 9.495 -36.550 1.00 82.31 171 ARG A O 1
#

Nearest PDB structures (foldseek):
  2yfb-assembly1_A  TM=3.165E-01  e=1.056E+00  Pseudomonas putida KT2440

Solvent-accessible surface area (backbone atoms only — not comparable to full-atom values): 8943 Å² total; per-residue (Å²): 141,80,86,77,76,80,84,71,77,70,77,64,55,68,57,53,52,54,50,52,31,50,50,29,39,51,53,11,50,50,26,49,57,48,11,60,53,32,32,51,51,16,53,51,50,42,50,51,50,26,47,60,37,47,76,63,70,46,59,41,65,69,62,95,81,60,57,80,94,50,49,93,43,48,56,36,66,32,46,46,31,69,44,26,40,54,51,28,52,51,48,49,52,55,39,28,67,74,50,74,64,53,51,42,66,60,46,46,51,52,32,72,75,71,39,73,84,39,65,66,57,52,51,47,33,53,48,35,46,52,44,52,50,55,30,49,54,27,45,48,45,23,51,54,38,52,50,22,52,50,39,28,53,51,13,53,50,30,34,55,52,10,52,50,30,38,54,60,48,73,106

Secondary structure (DSSP, 8-state):
-------PPPTHHHHHHHHHHHHHHHHHHHHHHHHHHHHHHHHHHHHHHHHHHHHTT-B--SSTTS-GGGGGGTT-B--SHHHHHHHHHHHHHHHHHHHTT--HHHHHHHHHTT-TT-HHHHHHHHHHHHHHHHHHHHHHHHHHHHHHHHHHHHHHHHHHHHHHHHHHHT-

pLDDT: mean 90.62, std 10.46, range [50.91, 98.38]

Mean predicted aligned error: 7.65 Å

Sequence (171 aa):
MGDRLPWSPPLYGTRLDRMIQFILLLVGGALLVAAPIMIVQGVAGRRTVSRELTEQHITFPAGDGLPAALSRYAGRTVHTGAEARAYSDLIAGHVAAATGGRTYAEIAEEWQAGARTDERLRRLRETAFMGQSLRGTLLGAYQAWQITVLVMGLGTLCAAMGVAFVALALR

Organism: NCBI:txid135950

Foldseek 3Di:
DDDDDPDDPPPVVVVVLVVLLVVLLVLLVVLQVLLVVLLVVLVVLQQVLLVVQVVVQAAADQDPDDDPVCNVRRRHRDRGLVSLLSVLVVLQVVLCVLLVNDALVRLVVVCVVPVVVPPSSVVNSVSRVVSVVSSVVSNVSSVSNVVSVVSNVVSVVSNVSSVVSNVVSVD

Radius of gyration: 29.61 Å; Cα contacts (8 Å, |Δi|>4): 176; chains: 1; bounding box: 55×53×102 Å